Protein AF-A0A9N7NDX8-F1 (afdb_monomer_lite)

Sequence (113 aa):
NWTDSFVQWSPLGTYLATVHRQGAAIWGGATTFNRLMRYAHPQVKLIDFSPGERFLVTYSSHEPSNPRDTHRVMITIFDVRTGKVMRDFKGSADEYSSAVGTGGVSGVSWPVF

Radius of gyration: 15.68 Å; chains: 1; bounding box: 34×32×44 Å

InterPro domains:
  IPR011400 Eukaryotic translation initiation factor 3 subunit B [PTHR14068] (1-113)
  IPR015943 WD40/YVTN repeat-like-containing domain superfamily [G3DSA:2.130.10.10] (4-110)

Foldseek 3Di:
DQAPADWDAALVRQWIWHAHQQGIWIFGDDPPRHTQDTAGDGAWPDWHADNVRQKIKTKHWDDDPDPPAAIKIKIWIAGRRPSDTPDIDIDGPVVVVPPDPDDDDPDDDPDDD

pLDDT: mean 85.39, std 18.02, range [34.88, 98.62]

Secondary structure (DSSP, 8-state):
---SS-EEE-TTSSEEEEEETTEEEEEE-TTT-EEEEEEE-TT--EEEE-TTSSEEEEEEEE--SSTTSPPEEEEEEEETTT--EEEEEEEEHHHHHTTS-SS--S-------

Organism: Striga hermonthica (NCBI:txid68872)

Structure (mmCIF, N/CA/C/O backbone):
data_AF-A0A9N7NDX8-F1
#
_entry.id   AF-A0A9N7NDX8-F1
#
loop_
_atom_site.group_PDB
_atom_site.id
_atom_site.type_symbol
_atom_site.label_atom_id
_atom_site.label_alt_id
_atom_site.label_comp_id
_atom_site.label_asym_id
_atom_site.label_entity_id
_atom_site.label_seq_id
_atom_site.pdbx_PDB_ins_code
_atom_site.Cartn_x
_atom_site.Cartn_y
_atom_site.Cartn_z
_atom_site.occupancy
_atom_site.B_iso_or_equiv
_atom_site.auth_seq_id
_atom_site.auth_comp_id
_atom_site.auth_asym_id
_atom_site.auth_atom_id
_atom_site.pdbx_PDB_model_num
ATOM 1 N N . ASN A 1 1 ? 7.115 -12.597 10.742 1.00 66.25 1 ASN A N 1
ATOM 2 C CA . ASN A 1 1 ? 7.503 -11.180 10.877 1.00 66.25 1 ASN A CA 1
ATOM 3 C C . ASN A 1 1 ? 6.305 -10.295 10.590 1.00 66.25 1 ASN A C 1
ATOM 5 O O . ASN A 1 1 ? 5.446 -10.707 9.819 1.00 66.25 1 ASN A O 1
ATOM 9 N N . TRP A 1 2 ? 6.207 -9.131 11.235 1.00 71.56 2 TRP A N 1
ATOM 10 C CA . TRP A 1 2 ? 5.074 -8.208 11.052 1.00 71.56 2 TRP A CA 1
ATOM 11 C C . TRP A 1 2 ? 5.189 -7.357 9.770 1.00 71.56 2 TRP A C 1
ATOM 13 O O . TRP A 1 2 ? 4.171 -6.925 9.224 1.00 71.56 2 TRP A O 1
ATOM 23 N N . THR A 1 3 ? 6.411 -7.194 9.251 1.00 84.31 3 THR A N 1
ATOM 24 C CA . THR A 1 3 ? 6.761 -6.595 7.951 1.00 84.31 3 THR A CA 1
ATOM 25 C C . THR A 1 3 ? 8.077 -7.207 7.442 1.00 84.31 3 THR A C 1
ATOM 27 O O . THR A 1 3 ? 8.885 -7.652 8.264 1.00 84.31 3 THR A O 1
ATOM 30 N N . ASP A 1 4 ? 8.291 -7.241 6.123 1.00 86.75 4 ASP A N 1
ATOM 31 C CA . ASP A 1 4 ? 9.590 -7.594 5.514 1.00 86.75 4 ASP A CA 1
ATOM 32 C C . ASP A 1 4 ? 10.404 -6.347 5.127 1.00 86.75 4 ASP A C 1
ATOM 34 O O . ASP A 1 4 ? 11.579 -6.461 4.782 1.00 86.75 4 ASP A O 1
ATOM 38 N N . SER A 1 5 ? 9.771 -5.169 5.120 1.00 90.38 5 SER A N 1
ATOM 39 C CA . SER A 1 5 ? 10.369 -3.924 4.640 1.00 90.38 5 SER A CA 1
ATOM 40 C C . SER A 1 5 ? 10.088 -2.777 5.612 1.00 90.38 5 SER A C 1
ATOM 42 O O . SER A 1 5 ? 10.806 -2.633 6.597 1.00 90.38 5 SER A O 1
ATOM 44 N N . PHE A 1 6 ? 9.040 -1.985 5.387 1.00 92.81 6 PHE A N 1
ATOM 45 C CA . PHE A 1 6 ? 8.705 -0.834 6.226 1.00 92.81 6 PHE A CA 1
ATOM 46 C C . PHE A 1 6 ? 7.241 -0.849 6.675 1.00 92.81 6 PHE A C 1
ATOM 48 O O . PHE A 1 6 ? 6.456 -1.740 6.320 1.00 92.81 6 PHE A O 1
ATOM 55 N N . VAL A 1 7 ? 6.900 0.136 7.505 1.00 95.69 7 VAL A N 1
ATOM 56 C CA . VAL A 1 7 ? 5.543 0.423 7.974 1.00 95.69 7 VAL A CA 1
ATOM 57 C C . VAL A 1 7 ? 5.241 1.909 7.779 1.00 95.69 7 VAL A C 1
ATOM 59 O O . VAL A 1 7 ? 6.156 2.725 7.857 1.00 95.69 7 VAL A O 1
ATOM 62 N N . GLN A 1 8 ? 3.982 2.267 7.522 1.00 95.75 8 GLN A N 1
ATOM 63 C CA . GLN A 1 8 ? 3.575 3.659 7.288 1.00 95.75 8 GLN A CA 1
ATOM 64 C C . GLN A 1 8 ? 2.142 3.896 7.766 1.00 95.75 8 GLN A C 1
ATOM 66 O O . GLN A 1 8 ? 1.247 3.104 7.465 1.00 95.75 8 GLN A O 1
ATOM 71 N N . TRP A 1 9 ? 1.920 4.988 8.495 1.00 96.69 9 TRP A N 1
ATOM 72 C CA . TRP A 1 9 ? 0.576 5.445 8.848 1.00 96.69 9 TRP A CA 1
ATOM 73 C C . TRP A 1 9 ? -0.119 6.090 7.651 1.00 96.69 9 TRP A C 1
ATOM 75 O O . TRP A 1 9 ? 0.511 6.782 6.851 1.00 96.69 9 TRP A O 1
ATOM 85 N N . SER A 1 10 ? -1.427 5.892 7.545 1.00 97.50 10 SER A N 1
ATOM 86 C CA . SER A 1 10 ? -2.258 6.671 6.637 1.00 97.50 10 SER A CA 1
ATOM 87 C C . SER A 1 10 ? -2.421 8.121 7.137 1.00 97.50 10 SER A C 1
ATOM 89 O O . SER A 1 10 ? -2.282 8.373 8.336 1.00 97.50 10 SER A O 1
ATOM 91 N N . PRO A 1 11 ? -2.737 9.087 6.251 1.00 97.31 11 PRO A N 1
ATOM 92 C CA . PRO A 1 11 ? -2.769 10.514 6.580 1.00 97.31 11 PRO A CA 1
ATOM 93 C C . PRO A 1 11 ? -3.706 10.908 7.725 1.00 97.31 11 PRO A C 1
ATOM 95 O O . PRO A 1 11 ? -3.429 11.888 8.411 1.00 97.31 11 PRO A O 1
ATOM 98 N N . LEU A 1 12 ? -4.801 10.170 7.945 1.00 96.88 12 LEU A N 1
ATOM 99 C CA . LEU A 1 12 ? -5.746 10.446 9.034 1.00 96.88 12 LEU A CA 1
ATOM 100 C C . LEU A 1 12 ? -5.509 9.546 10.257 1.00 96.88 12 LEU A C 1
ATOM 102 O O . LEU A 1 12 ? -6.267 9.608 11.221 1.00 96.88 12 LEU A O 1
ATOM 106 N N . GLY A 1 13 ? -4.474 8.700 10.228 1.00 95.75 13 GLY A N 1
ATOM 107 C CA . GLY A 1 13 ? -4.145 7.773 11.310 1.00 95.75 13 GLY A CA 1
ATOM 108 C C . GLY A 1 13 ? -5.117 6.599 11.458 1.00 95.75 13 GLY A C 1
ATOM 109 O O . GLY A 1 13 ? -5.030 5.860 12.437 1.00 95.75 13 GLY A O 1
ATOM 110 N N . THR A 1 14 ? -6.038 6.392 10.510 1.00 96.25 14 THR A N 1
ATOM 111 C CA . THR A 1 14 ? -7.026 5.300 10.579 1.00 96.25 14 THR A CA 1
ATOM 112 C C . THR A 1 14 ? -6.393 3.931 10.333 1.00 96.25 14 THR A C 1
ATOM 114 O O . THR A 1 14 ? -6.854 2.919 10.872 1.00 96.25 14 THR A O 1
ATOM 117 N N . TYR A 1 15 ? -5.345 3.889 9.508 1.00 97.19 15 TYR A N 1
ATOM 118 C CA . TYR A 1 15 ? -4.702 2.668 9.050 1.00 97.19 15 TYR A CA 1
ATOM 119 C C . TYR A 1 15 ? -3.190 2.714 9.264 1.00 97.19 15 TYR A C 1
ATOM 121 O O . TYR A 1 15 ? -2.538 3.727 9.024 1.00 97.19 15 TYR A O 1
ATOM 129 N N . LEU A 1 16 ? -2.611 1.571 9.618 1.00 96.81 16 LEU A N 1
ATOM 130 C CA . LEU A 1 16 ? -1.176 1.326 9.483 1.00 96.81 16 LEU A CA 1
ATOM 131 C C . LEU A 1 16 ? -0.969 0.329 8.349 1.00 96.81 16 LEU A C 1
ATOM 133 O O . LEU A 1 16 ? -1.592 -0.732 8.336 1.00 96.81 16 LEU A O 1
ATOM 137 N N . ALA A 1 17 ? -0.085 0.639 7.413 1.00 97.25 17 ALA A N 1
ATOM 138 C CA . ALA A 1 17 ? 0.343 -0.284 6.377 1.00 97.25 17 ALA A CA 1
ATOM 139 C C . ALA A 1 17 ? 1.623 -1.016 6.790 1.00 97.25 17 ALA A C 1
ATOM 141 O O . ALA A 1 17 ? 2.532 -0.415 7.360 1.00 97.25 17 ALA A O 1
ATOM 142 N N . THR A 1 18 ? 1.716 -2.301 6.450 1.00 97.00 18 THR A N 1
ATOM 143 C CA . THR A 1 18 ? 2.958 -3.080 6.497 1.00 97.00 18 THR A CA 1
ATOM 144 C C . THR A 1 18 ? 3.268 -3.659 5.118 1.00 97.00 18 THR A C 1
ATOM 146 O O . THR A 1 18 ? 2.363 -4.123 4.417 1.00 97.00 18 THR A O 1
ATOM 149 N N . VAL A 1 19 ? 4.541 -3.614 4.713 1.00 96.56 19 VAL A N 1
ATOM 150 C CA . VAL A 1 19 ? 4.995 -4.032 3.376 1.00 96.56 19 VAL A CA 1
ATOM 151 C C . VAL A 1 19 ? 5.770 -5.347 3.442 1.00 96.56 19 VAL A C 1
ATOM 153 O O . VAL A 1 19 ? 6.715 -5.519 4.207 1.00 96.56 19 VAL A O 1
ATOM 156 N N . HIS A 1 20 ? 5.362 -6.290 2.603 1.00 95.19 20 HIS A N 1
ATOM 157 C CA . HIS A 1 20 ? 5.863 -7.659 2.533 1.00 95.19 20 HIS A CA 1
ATOM 158 C C . HIS A 1 20 ? 6.320 -7.966 1.116 1.00 95.19 20 HIS A C 1
ATOM 160 O O . HIS A 1 20 ? 5.909 -7.310 0.155 1.00 95.19 20 HIS A O 1
ATOM 166 N N . ARG A 1 21 ? 7.088 -9.043 0.943 1.00 93.50 21 ARG A N 1
ATOM 167 C CA . ARG A 1 21 ? 7.520 -9.472 -0.397 1.00 93.50 21 ARG A CA 1
ATOM 168 C C . ARG A 1 21 ? 6.346 -9.709 -1.361 1.00 93.50 21 ARG A C 1
ATOM 170 O O . ARG A 1 21 ? 6.491 -9.482 -2.560 1.00 93.50 21 ARG A O 1
ATOM 177 N N . GLN A 1 22 ? 5.194 -10.162 -0.855 1.00 95.06 22 GLN A N 1
ATOM 178 C CA . GLN A 1 22 ? 3.991 -10.435 -1.659 1.00 95.06 22 GLN A CA 1
ATOM 179 C C . GLN A 1 22 ? 3.105 -9.195 -1.891 1.00 95.06 22 GLN A C 1
ATOM 181 O O . GLN A 1 22 ? 2.170 -9.266 -2.691 1.00 95.06 22 GLN A O 1
ATOM 186 N N . GLY A 1 23 ? 3.368 -8.088 -1.191 1.00 96.12 23 GLY A N 1
ATOM 187 C CA . GLY A 1 23 ? 2.623 -6.834 -1.297 1.00 96.12 23 GLY A CA 1
ATOM 188 C C . GLY A 1 23 ? 2.360 -6.171 0.042 1.00 96.12 23 GLY A C 1
ATOM 189 O O . GLY A 1 23 ? 3.125 -6.341 0.984 1.00 96.12 23 GLY A O 1
ATOM 190 N N . ALA A 1 24 ? 1.287 -5.395 0.137 1.00 97.25 24 ALA A N 1
ATOM 191 C CA . ALA A 1 24 ? 0.979 -4.620 1.334 1.00 97.25 24 ALA A CA 1
ATOM 192 C C . ALA A 1 24 ? -0.181 -5.235 2.125 1.00 97.25 24 ALA A C 1
ATOM 194 O O . ALA A 1 24 ? -1.060 -5.900 1.575 1.00 97.25 24 ALA A O 1
ATOM 195 N N . ALA A 1 25 ? -0.212 -4.987 3.426 1.00 97.12 25 ALA A N 1
ATOM 196 C CA . ALA A 1 25 ? -1.372 -5.234 4.270 1.00 97.12 25 ALA A CA 1
ATOM 197 C C . ALA A 1 25 ? -1.678 -3.980 5.080 1.00 97.12 25 ALA A C 1
ATOM 199 O O . ALA A 1 25 ? -0.755 -3.284 5.494 1.00 97.12 25 ALA A O 1
ATOM 200 N N . ILE A 1 26 ? -2.958 -3.709 5.324 1.00 97.31 26 ILE A N 1
ATOM 201 C CA . ILE A 1 26 ? -3.371 -2.632 6.228 1.00 97.31 26 ILE A CA 1
ATOM 202 C C . ILE A 1 26 ? -4.023 -3.193 7.478 1.00 97.31 26 ILE A C 1
ATOM 204 O O . ILE A 1 26 ? -4.712 -4.219 7.451 1.00 97.31 26 ILE A O 1
ATOM 208 N N . TRP A 1 27 ? -3.800 -2.476 8.563 1.00 96.62 27 TRP A N 1
ATOM 209 C CA . TRP A 1 27 ? -4.229 -2.789 9.911 1.00 96.62 27 TRP A CA 1
ATOM 210 C C . TRP A 1 27 ? -4.997 -1.592 10.454 1.00 96.62 27 TRP A C 1
ATOM 212 O O . TRP A 1 27 ? -4.695 -0.454 10.093 1.00 96.62 27 TRP A O 1
ATOM 222 N N . GLY A 1 28 ? -6.000 -1.841 11.286 1.00 95.62 28 GLY A N 1
ATOM 223 C CA . GLY A 1 28 ? -6.805 -0.779 11.874 1.00 95.62 28 GLY A CA 1
ATOM 224 C C . GLY A 1 28 ? -7.849 -1.305 12.849 1.00 95.62 28 GLY A C 1
ATOM 225 O O . GLY A 1 28 ? -7.975 -2.509 13.081 1.00 95.62 28 GLY A O 1
ATOM 226 N N . GLY A 1 29 ? -8.616 -0.381 13.418 1.00 91.50 29 GLY A N 1
ATOM 227 C CA . GLY A 1 29 ? -9.605 -0.660 14.457 1.00 91.50 29 GLY A CA 1
ATOM 228 C C . GLY A 1 29 ? -9.162 -0.132 15.819 1.00 91.50 29 GLY A C 1
ATOM 229 O O . GLY A 1 29 ? -8.003 -0.260 16.198 1.00 91.50 29 GLY A O 1
ATOM 230 N N . ALA A 1 30 ? -10.110 0.455 16.552 1.00 86.31 30 ALA A N 1
ATOM 231 C CA . ALA A 1 30 ? -9.837 1.307 17.711 1.00 86.31 30 ALA A CA 1
ATOM 232 C C . ALA A 1 30 ? -9.122 0.612 18.883 1.00 86.31 30 ALA A C 1
ATOM 234 O O . ALA A 1 30 ? -8.398 1.266 19.622 1.00 86.31 30 ALA A O 1
ATOM 235 N N . THR A 1 31 ? -9.337 -0.692 19.075 1.00 85.88 31 THR A N 1
ATOM 236 C CA . THR A 1 31 ? -8.863 -1.408 20.275 1.00 85.88 31 THR A CA 1
ATOM 237 C C . THR A 1 31 ? -7.982 -2.613 19.975 1.00 85.88 31 THR A C 1
ATOM 239 O O . THR A 1 31 ? -7.113 -2.948 20.770 1.00 85.88 31 THR A O 1
ATOM 242 N N . THR A 1 32 ? -8.200 -3.281 18.843 1.00 86.25 32 THR A N 1
ATOM 243 C CA . THR A 1 32 ? -7.545 -4.559 18.509 1.00 86.25 32 THR A CA 1
ATOM 244 C C . THR A 1 32 ? -6.550 -4.448 17.367 1.00 86.25 32 THR A C 1
ATOM 246 O O . THR A 1 32 ? -5.707 -5.326 17.216 1.00 86.25 32 THR A O 1
ATOM 249 N N . PHE A 1 33 ? -6.639 -3.376 16.576 1.00 87.44 33 PHE A N 1
ATOM 250 C CA . PHE A 1 33 ? -5.737 -3.094 15.466 1.00 87.44 33 PHE A CA 1
ATOM 251 C C . PHE A 1 33 ? -5.495 -4.304 14.539 1.00 87.44 33 PHE A C 1
ATOM 253 O O . PHE A 1 33 ? -4.369 -4.680 14.207 1.00 87.44 33 PHE A O 1
ATOM 260 N N . ASN A 1 34 ? -6.592 -4.952 14.144 1.00 93.75 34 ASN A N 1
ATOM 261 C CA . ASN A 1 34 ? -6.580 -6.172 13.347 1.00 93.75 34 ASN A CA 1
ATOM 262 C C . ASN A 1 34 ? -6.179 -5.902 11.894 1.00 93.75 34 ASN A C 1
ATOM 264 O O . ASN A 1 34 ? -6.360 -4.805 11.363 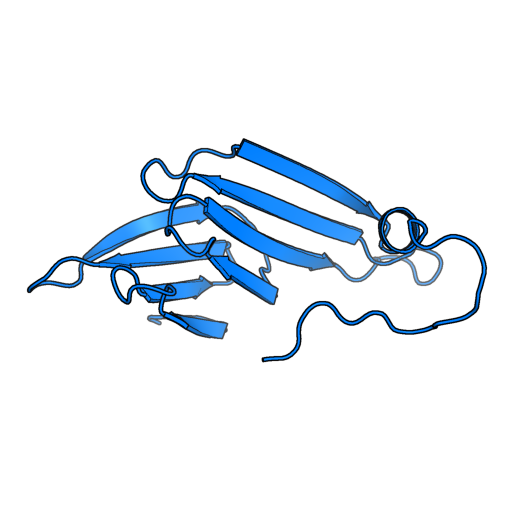1.00 93.75 34 ASN A O 1
ATOM 268 N N . ARG A 1 35 ? -5.700 -6.945 11.207 1.00 94.75 35 ARG A N 1
ATOM 269 C CA . ARG A 1 35 ? -5.473 -6.889 9.759 1.00 94.75 35 ARG A CA 1
ATOM 270 C C . ARG A 1 35 ? -6.811 -6.755 9.040 1.00 94.75 35 ARG A C 1
ATOM 272 O O . ARG A 1 35 ? -7.632 -7.667 9.110 1.00 94.75 35 ARG A O 1
ATOM 279 N N . LEU A 1 36 ? -6.987 -5.658 8.315 1.00 95.81 36 LEU A N 1
ATOM 280 C CA . LEU A 1 36 ? -8.216 -5.361 7.587 1.00 95.81 36 LEU A CA 1
ATOM 281 C C . LEU A 1 36 ? -8.142 -5.868 6.150 1.00 95.81 36 LEU A C 1
ATOM 283 O O . LEU A 1 36 ? -9.036 -6.584 5.717 1.00 95.81 36 LEU A O 1
ATOM 287 N N . MET A 1 37 ? -7.066 -5.539 5.427 1.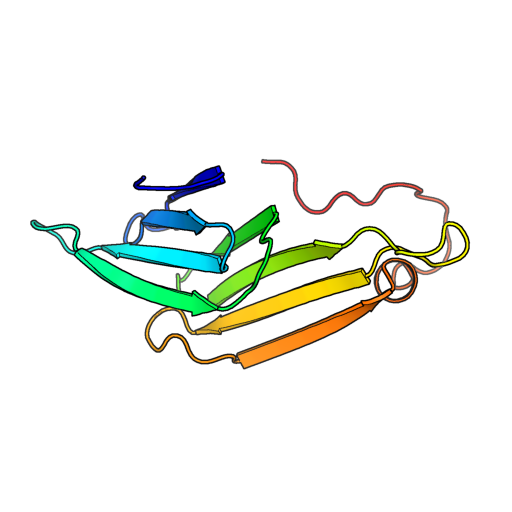00 96.75 37 MET A N 1
ATOM 288 C CA . MET A 1 37 ? -6.958 -5.837 3.995 1.00 96.75 37 MET A CA 1
ATOM 289 C C . MET A 1 37 ? -5.549 -6.247 3.578 1.00 96.75 37 MET A C 1
ATOM 291 O O . MET A 1 37 ? -4.565 -5.948 4.260 1.00 96.75 37 MET A O 1
ATOM 295 N N . ARG A 1 38 ? -5.461 -6.942 2.440 1.00 96.88 38 ARG A N 1
ATOM 296 C CA . ARG A 1 38 ? -4.208 -7.317 1.775 1.00 96.88 38 ARG A CA 1
ATOM 297 C C . ARG A 1 38 ? -4.269 -6.906 0.309 1.00 96.88 38 ARG A C 1
ATOM 299 O O . ARG A 1 38 ? -5.266 -7.155 -0.357 1.00 96.88 38 ARG A O 1
ATOM 306 N N . TYR A 1 39 ? -3.174 -6.350 -0.183 1.00 97.69 39 TYR A N 1
ATOM 307 C CA . TYR A 1 39 ? -3.017 -5.874 -1.549 1.00 97.69 39 TYR A CA 1
ATOM 308 C C . TYR A 1 39 ? -1.910 -6.677 -2.212 1.00 97.69 39 TYR A C 1
ATOM 310 O O . TYR A 1 39 ? -0.739 -6.563 -1.845 1.00 97.69 39 TYR A O 1
ATOM 318 N N . ALA A 1 40 ? -2.292 -7.532 -3.158 1.00 97.00 40 ALA A N 1
ATOM 319 C CA . ALA A 1 40 ? -1.351 -8.365 -3.889 1.00 97.00 40 ALA A CA 1
ATOM 320 C C . ALA A 1 40 ? -0.613 -7.515 -4.930 1.00 97.00 40 ALA A C 1
ATOM 322 O O . ALA A 1 40 ? -1.158 -7.186 -5.980 1.00 97.00 40 ALA A O 1
ATOM 323 N N . HIS A 1 41 ? 0.630 -7.167 -4.619 1.00 96.06 41 HIS A N 1
ATOM 324 C CA . HIS A 1 41 ? 1.555 -6.503 -5.528 1.00 96.06 41 HIS A CA 1
ATOM 325 C C . HIS A 1 41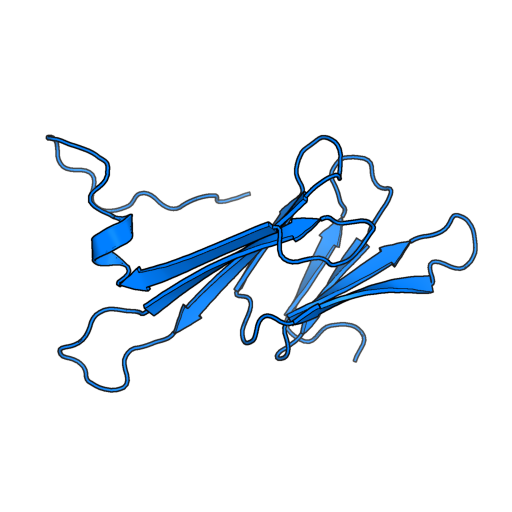 ? 2.967 -6.938 -5.122 1.00 96.06 41 HIS A C 1
ATOM 327 O O . HIS A 1 41 ? 3.471 -6.494 -4.098 1.00 96.06 41 HIS A O 1
ATOM 333 N N . PRO A 1 42 ? 3.605 -7.865 -5.847 1.00 95.06 42 PRO A N 1
ATOM 334 C CA . PRO A 1 42 ? 4.925 -8.349 -5.467 1.00 95.06 42 PRO A CA 1
ATOM 335 C C . PRO A 1 42 ? 5.974 -7.234 -5.447 1.00 95.06 42 PRO A C 1
ATOM 337 O O . PRO A 1 42 ? 5.946 -6.340 -6.286 1.00 95.06 42 PRO A O 1
ATOM 340 N N . GLN A 1 43 ? 6.932 -7.338 -4.523 1.00 92.94 43 GLN A N 1
ATOM 341 C CA . GLN A 1 43 ? 8.131 -6.489 -4.480 1.00 92.94 43 GLN A CA 1
ATOM 342 C C . GLN A 1 43 ? 7.833 -4.979 -4.431 1.00 92.94 43 GLN A C 1
ATOM 344 O O . GLN A 1 43 ? 8.536 -4.172 -5.041 1.00 92.94 43 GLN A O 1
ATOM 349 N N . VAL A 1 44 ? 6.794 -4.598 -3.683 1.00 94.94 44 VAL A N 1
ATOM 350 C CA . VAL A 1 44 ? 6.473 -3.193 -3.410 1.00 94.94 44 VAL A CA 1
ATOM 351 C C . VAL A 1 44 ? 7.670 -2.501 -2.769 1.00 94.94 44 VAL A C 1
ATOM 353 O O . VAL A 1 44 ? 8.205 -2.960 -1.761 1.00 94.94 44 VAL A O 1
ATOM 356 N N . LYS A 1 45 ? 8.066 -1.382 -3.369 1.00 93.25 45 LYS A N 1
ATOM 357 C CA . LYS A 1 45 ? 9.135 -0.504 -2.888 1.00 93.25 45 LYS A CA 1
ATOM 358 C C . LYS A 1 45 ? 8.580 0.744 -2.216 1.00 93.25 45 LYS A C 1
ATOM 360 O O . LYS A 1 45 ? 9.194 1.235 -1.280 1.00 93.25 45 LYS A O 1
ATOM 365 N N . LEU A 1 46 ? 7.435 1.241 -2.685 1.00 94.38 46 LEU A N 1
ATOM 366 C CA . LEU A 1 46 ? 6.785 2.440 -2.158 1.00 94.38 46 LEU A CA 1
ATOM 367 C C . LEU A 1 46 ? 5.274 2.237 -2.092 1.00 94.38 46 LEU A C 1
ATOM 369 O O . LEU A 1 46 ? 4.690 1.537 -2.925 1.00 94.38 46 LEU A O 1
ATOM 373 N N . ILE A 1 47 ? 4.648 2.890 -1.121 1.00 96.94 47 ILE A N 1
ATOM 374 C CA . ILE A 1 47 ? 3.198 3.011 -1.020 1.00 96.94 47 ILE A CA 1
ATOM 375 C C . ILE A 1 47 ? 2.831 4.463 -0.744 1.00 96.94 47 ILE A C 1
ATOM 377 O O . ILE A 1 47 ? 3.635 5.208 -0.190 1.00 96.94 47 ILE A O 1
ATOM 381 N N . ASP A 1 48 ? 1.610 4.840 -1.099 1.00 97.56 48 ASP A N 1
ATOM 382 C CA . ASP A 1 48 ? 1.052 6.126 -0.703 1.00 97.56 48 ASP A CA 1
ATOM 383 C C . ASP A 1 48 ? -0.464 6.036 -0.528 1.00 97.56 48 ASP A C 1
ATOM 385 O O . ASP A 1 48 ? -1.157 5.334 -1.268 1.00 97.56 48 ASP A O 1
ATOM 389 N N . PHE A 1 49 ? -0.986 6.747 0.461 1.00 98.31 49 PHE A N 1
ATOM 390 C CA . PHE A 1 49 ? -2.416 6.832 0.716 1.00 98.31 49 PHE A CA 1
ATOM 391 C C . PHE A 1 49 ? -2.939 8.163 0.193 1.00 98.31 49 PHE A C 1
ATOM 393 O O . PHE A 1 49 ? -2.402 9.222 0.501 1.00 98.31 49 PHE A O 1
ATOM 400 N N . SER A 1 50 ? -4.075 8.136 -0.505 1.00 97.94 50 SER A N 1
ATOM 401 C CA . SER A 1 50 ? -4.789 9.380 -0.804 1.00 97.94 50 SER A CA 1
ATOM 402 C C . SER A 1 50 ? -5.133 10.125 0.503 1.00 97.94 50 SER A C 1
ATOM 404 O O . SER A 1 50 ? -5.481 9.446 1.473 1.00 97.94 50 SER A O 1
ATOM 406 N N . PRO A 1 51 ? -5.171 11.472 0.535 1.00 97.00 51 PRO A N 1
ATOM 407 C CA . PRO A 1 51 ? -5.447 12.243 1.756 1.00 97.00 51 PRO A CA 1
ATOM 408 C C . PRO A 1 51 ? -6.744 11.864 2.491 1.00 97.00 51 PRO A C 1
ATOM 410 O O . PRO A 1 51 ? -6.803 11.918 3.712 1.00 97.00 51 PRO A O 1
ATOM 413 N N . GLY A 1 52 ? -7.779 11.446 1.752 1.00 97.19 52 GLY A N 1
ATOM 414 C CA . GLY A 1 52 ? -9.049 10.962 2.312 1.00 97.19 52 GLY A CA 1
ATOM 415 C C . GLY A 1 52 ? -9.110 9.451 2.563 1.00 97.19 52 GLY A C 1
ATOM 416 O O . GLY A 1 52 ? -10.205 8.913 2.694 1.00 97.19 52 GLY A O 1
ATOM 417 N N . GLU A 1 53 ? -7.969 8.754 2.525 1.00 97.62 53 GLU A N 1
ATOM 418 C CA . GLU A 1 53 ? -7.817 7.304 2.754 1.00 97.62 53 GLU A CA 1
ATOM 419 C C . GLU A 1 53 ? -8.721 6.415 1.886 1.00 97.62 53 GLU A C 1
ATOM 421 O O . GLU A 1 53 ? -9.049 5.284 2.241 1.00 97.62 53 GLU A O 1
ATOM 426 N N . ARG A 1 54 ? -9.136 6.920 0.721 1.00 98.00 54 ARG A N 1
ATOM 427 C CA . ARG A 1 54 ? -9.973 6.176 -0.222 1.00 98.00 54 ARG A CA 1
ATOM 428 C C . ARG A 1 54 ? -9.151 5.228 -1.085 1.00 98.00 54 ARG A C 1
ATOM 430 O O . ARG A 1 54 ? -9.616 4.136 -1.404 1.00 98.00 54 ARG A O 1
ATOM 437 N N . PHE A 1 55 ? -7.945 5.647 -1.456 1.00 98.50 55 PHE A N 1
ATOM 438 C CA . PHE A 1 55 ? -7.067 4.899 -2.341 1.00 98.50 55 PHE A CA 1
ATOM 439 C C . PHE A 1 55 ? -5.706 4.632 -1.708 1.00 98.50 55 PHE A C 1
ATOM 441 O O . PHE A 1 55 ? -5.162 5.488 -1.010 1.00 98.50 55 PHE A O 1
ATOM 448 N N . LEU A 1 56 ? -5.174 3.445 -1.991 1.00 98.44 56 LEU A N 1
ATOM 449 C CA . LEU A 1 56 ? -3.794 3.064 -1.730 1.00 98.44 56 LEU A CA 1
ATOM 450 C C . LEU A 1 56 ? -3.101 2.881 -3.075 1.00 98.44 56 LEU A C 1
ATOM 452 O O . LEU A 1 56 ? -3.523 2.067 -3.898 1.00 98.44 56 LEU A O 1
ATOM 456 N N . VAL A 1 57 ? -2.029 3.627 -3.281 1.00 98.12 57 VAL A N 1
ATOM 457 C CA . VAL A 1 57 ? -1.100 3.445 -4.387 1.00 98.12 57 VAL A CA 1
ATOM 458 C C . VAL A 1 57 ? 0.040 2.564 -3.909 1.00 98.12 57 VAL A C 1
ATOM 460 O O . VAL A 1 57 ? 0.520 2.682 -2.785 1.00 98.12 57 VAL A O 1
ATOM 463 N N . THR A 1 58 ? 0.477 1.665 -4.776 1.00 97.19 58 THR A N 1
ATOM 464 C CA . THR A 1 58 ? 1.645 0.818 -4.551 1.00 97.19 58 THR A CA 1
ATOM 465 C C . THR A 1 58 ? 2.527 0.862 -5.787 1.00 97.19 58 THR A C 1
ATOM 467 O O . THR A 1 58 ? 2.018 0.819 -6.909 1.00 97.19 58 THR A O 1
ATOM 470 N N . TYR A 1 59 ? 3.836 0.920 -5.586 1.00 95.50 59 TYR A N 1
ATOM 471 C CA . TYR A 1 59 ? 4.831 0.990 -6.648 1.00 95.50 59 TYR A CA 1
ATOM 472 C C . TYR A 1 59 ? 5.876 -0.106 -6.467 1.00 95.50 59 TYR A C 1
ATOM 474 O O . TYR A 1 59 ? 6.389 -0.320 -5.364 1.00 95.50 59 TYR A O 1
ATOM 482 N N . SER A 1 60 ? 6.226 -0.762 -7.567 1.00 93.88 60 SER A N 1
ATOM 483 C CA . SER A 1 60 ? 7.387 -1.638 -7.669 1.00 93.88 60 SER A CA 1
ATOM 484 C C . SER A 1 60 ? 8.190 -1.298 -8.923 1.00 93.88 60 SER A C 1
ATOM 486 O O . SER A 1 60 ? 7.663 -0.808 -9.927 1.00 93.88 60 SER A O 1
ATOM 488 N N . SER A 1 61 ? 9.491 -1.566 -8.853 1.00 91.25 61 SER A N 1
ATOM 489 C CA . SER A 1 61 ? 10.355 -1.580 -10.026 1.00 91.25 61 SER A CA 1
ATOM 490 C C . SER A 1 61 ? 11.205 -2.836 -10.027 1.00 91.25 61 SER A C 1
ATOM 492 O O . SER A 1 61 ? 11.785 -3.206 -9.002 1.00 91.25 61 SER A O 1
ATOM 494 N N . HIS A 1 62 ? 11.274 -3.485 -11.179 1.00 87.19 62 HIS A N 1
ATOM 495 C CA . HIS A 1 62 ? 12.015 -4.720 -11.374 1.00 87.19 62 HIS A CA 1
ATOM 496 C C . HIS A 1 62 ? 13.216 -4.452 -12.266 1.00 87.19 62 HIS A C 1
ATOM 498 O O . HIS A 1 62 ? 13.082 -3.841 -13.332 1.00 87.19 62 HIS A O 1
ATOM 504 N N . GLU A 1 63 ? 14.377 -4.913 -11.811 1.00 84.81 63 GLU A N 1
ATOM 505 C CA . GLU A 1 63 ? 15.585 -4.912 -12.623 1.00 84.81 63 GLU A CA 1
ATOM 506 C C . GLU A 1 63 ? 15.373 -5.774 -13.873 1.00 84.81 63 GLU A C 1
ATOM 508 O O . GLU A 1 63 ? 14.739 -6.837 -13.804 1.00 84.81 63 GLU A O 1
ATOM 513 N N . PRO A 1 64 ? 15.862 -5.309 -15.027 1.00 82.81 64 PRO A N 1
ATOM 514 C CA . PRO A 1 64 ? 15.773 -6.068 -16.256 1.00 82.81 64 PRO A CA 1
ATOM 515 C C . PRO A 1 64 ? 16.645 -7.326 -16.159 1.00 82.81 64 PRO A C 1
ATOM 517 O O . PRO A 1 64 ? 17.753 -7.300 -15.628 1.00 82.81 64 PRO A O 1
ATOM 520 N N . SER A 1 65 ? 16.174 -8.443 -16.715 1.00 82.00 65 SER A N 1
ATOM 521 C CA . SER A 1 65 ? 16.985 -9.669 -16.797 1.00 82.00 65 SER A CA 1
ATOM 522 C C . SER A 1 65 ? 18.120 -9.555 -17.822 1.00 82.00 65 SER A C 1
ATOM 524 O O . SER A 1 65 ? 19.082 -10.317 -17.768 1.00 82.00 65 SER A O 1
ATOM 526 N N . ASN A 1 66 ? 18.007 -8.611 -18.758 1.00 84.69 66 ASN A N 1
ATOM 527 C CA . ASN A 1 66 ? 18.999 -8.302 -19.777 1.00 84.69 66 ASN A CA 1
ATOM 528 C C . ASN A 1 66 ? 19.495 -6.860 -19.575 1.00 84.69 66 ASN A C 1
ATOM 530 O O . ASN A 1 66 ? 18.668 -5.953 -19.556 1.00 84.69 66 ASN A O 1
ATOM 534 N N . PRO A 1 67 ? 20.813 -6.604 -19.507 1.00 79.44 67 PRO A N 1
ATOM 535 C CA . PRO A 1 67 ? 21.360 -5.252 -19.349 1.00 79.44 67 PRO A CA 1
ATOM 536 C C . PRO A 1 67 ? 20.955 -4.244 -20.436 1.00 79.44 67 PRO A C 1
ATOM 538 O O . PRO A 1 67 ? 21.167 -3.048 -20.262 1.00 79.44 67 PRO A O 1
ATOM 541 N N . ARG A 1 68 ? 20.428 -4.713 -21.574 1.00 81.19 68 ARG A N 1
ATOM 542 C CA . ARG A 1 68 ? 19.927 -3.858 -22.663 1.00 81.19 68 ARG A CA 1
ATOM 543 C C . ARG A 1 68 ? 18.488 -3.383 -22.466 1.00 81.19 68 ARG A C 1
ATOM 545 O O . ARG A 1 68 ? 18.082 -2.455 -23.158 1.00 81.19 68 ARG A O 1
ATOM 552 N N . ASP A 1 69 ? 17.737 -4.011 -21.567 1.00 80.56 69 ASP A N 1
ATOM 553 C CA . ASP A 1 69 ? 16.350 -3.644 -21.307 1.00 80.56 69 ASP A CA 1
ATOM 554 C C . ASP A 1 69 ? 16.281 -2.601 -20.188 1.00 80.56 69 ASP A C 1
ATOM 556 O O . ASP A 1 69 ? 17.140 -2.517 -19.313 1.00 80.56 69 ASP A O 1
ATOM 560 N N . THR A 1 70 ? 15.226 -1.801 -20.194 1.00 82.75 70 THR A N 1
ATOM 561 C CA . THR A 1 70 ? 14.943 -0.819 -19.143 1.00 82.75 70 THR A CA 1
ATOM 562 C C . THR A 1 70 ? 14.241 -1.476 -17.958 1.00 82.75 70 THR A C 1
ATOM 564 O O . THR A 1 70 ? 13.530 -2.471 -18.121 1.00 82.75 70 THR A O 1
ATOM 567 N N . HIS A 1 71 ? 14.340 -0.870 -16.774 1.00 84.56 71 HIS A N 1
ATOM 568 C CA . HIS A 1 71 ? 13.567 -1.300 -15.608 1.00 84.56 71 HIS A CA 1
ATOM 569 C C . HIS A 1 71 ? 12.069 -1.340 -15.918 1.00 84.56 71 HIS A C 1
ATOM 571 O O . HIS A 1 71 ? 11.525 -0.419 -16.531 1.00 84.56 71 HIS A O 1
ATOM 577 N N . ARG A 1 72 ? 11.389 -2.388 -15.448 1.00 88.38 72 ARG A N 1
ATOM 578 C CA . ARG A 1 72 ? 9.928 -2.466 -15.530 1.00 88.38 72 ARG A CA 1
ATOM 579 C C . ARG A 1 72 ? 9.324 -1.837 -14.294 1.00 88.38 72 ARG A C 1
ATOM 581 O O . ARG A 1 72 ? 9.683 -2.210 -13.179 1.00 88.38 72 ARG A O 1
ATOM 588 N N . VAL A 1 73 ? 8.393 -0.923 -14.502 1.00 91.38 73 VAL A N 1
ATOM 589 C CA . VAL A 1 73 ? 7.655 -0.250 -13.438 1.00 91.38 73 VAL A CA 1
ATOM 590 C C . VAL A 1 73 ? 6.234 -0.790 -13.395 1.00 91.38 73 VAL A C 1
ATOM 592 O O . VAL A 1 73 ? 5.607 -1.018 -14.434 1.00 91.38 73 VAL A O 1
ATOM 595 N N . MET A 1 74 ? 5.728 -0.992 -12.180 1.00 93.44 74 MET A N 1
ATOM 596 C CA . MET A 1 74 ? 4.323 -1.279 -11.935 1.00 93.44 74 MET A CA 1
ATOM 597 C C . MET A 1 74 ? 3.785 -0.359 -10.844 1.00 93.44 74 MET A C 1
ATOM 599 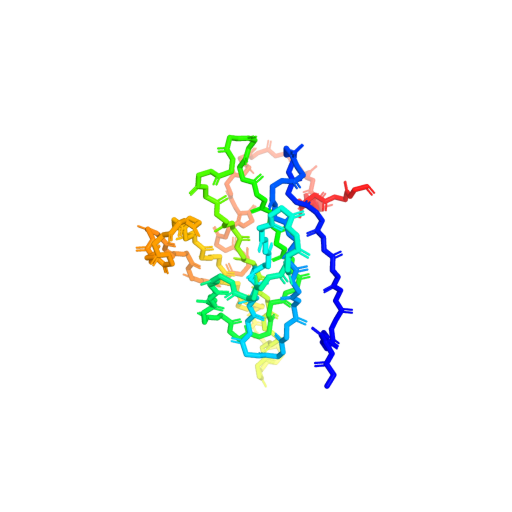O O . MET A 1 74 ? 4.322 -0.303 -9.739 1.00 93.44 74 MET A O 1
ATOM 603 N N . ILE A 1 75 ? 2.690 0.334 -11.150 1.00 95.12 75 ILE A N 1
ATOM 604 C CA . ILE A 1 75 ? 1.912 1.117 -10.191 1.00 95.12 75 ILE A CA 1
ATOM 605 C C . ILE A 1 75 ? 0.516 0.517 -10.140 1.00 95.12 75 ILE A C 1
ATOM 607 O O . ILE A 1 75 ? -0.136 0.387 -11.172 1.00 95.12 75 ILE A O 1
ATOM 611 N N . THR A 1 76 ? 0.039 0.168 -8.949 1.00 97.50 76 THR A N 1
ATOM 612 C CA . THR A 1 76 ? -1.332 -0.324 -8.767 1.00 97.50 76 THR A CA 1
ATOM 613 C C . THR A 1 76 ? -2.067 0.546 -7.763 1.00 97.50 76 THR A C 1
ATOM 615 O O . THR A 1 76 ? -1.568 0.786 -6.661 1.00 97.50 76 THR A O 1
ATOM 618 N N . ILE A 1 77 ? -3.254 1.006 -8.158 1.00 98.12 77 ILE A N 1
ATOM 619 C CA . ILE A 1 77 ? -4.174 1.788 -7.335 1.00 98.12 77 ILE A CA 1
ATOM 620 C C . ILE A 1 77 ? -5.279 0.861 -6.846 1.00 98.12 77 ILE A C 1
ATOM 622 O O . ILE A 1 77 ? -6.001 0.262 -7.648 1.00 98.12 77 ILE A O 1
ATOM 626 N N . PHE A 1 78 ? -5.445 0.794 -5.534 1.00 98.62 78 PHE A N 1
ATOM 627 C CA . PHE A 1 78 ? -6.478 0.017 -4.870 1.00 98.62 78 PHE A CA 1
ATOM 628 C C . PHE A 1 78 ? -7.469 0.928 -4.158 1.00 98.62 78 PHE A C 1
ATOM 630 O O . PHE A 1 78 ? -7.089 1.967 -3.625 1.00 98.62 78 PHE A O 1
ATOM 637 N N . ASP A 1 79 ? -8.729 0.515 -4.099 1.00 98.38 79 ASP A N 1
ATOM 638 C CA . ASP A 1 79 ? -9.670 1.037 -3.114 1.00 98.38 79 ASP A CA 1
ATOM 639 C C . ASP A 1 79 ? -9.324 0.452 -1.735 1.00 98.38 79 ASP A C 1
ATOM 641 O O . ASP A 1 79 ? -9.217 -0.767 -1.576 1.00 98.38 79 ASP A O 1
ATOM 645 N N . VAL A 1 80 ? -9.126 1.321 -0.741 1.00 97.88 80 VAL A N 1
ATOM 646 C CA . VAL A 1 80 ? -8.579 0.944 0.576 1.00 97.88 80 VAL A CA 1
ATOM 647 C C . VAL A 1 80 ? -9.526 0.039 1.361 1.00 97.88 80 VAL A C 1
ATOM 649 O O . VAL A 1 80 ? -9.106 -0.859 2.088 1.00 97.88 80 VAL A O 1
ATOM 652 N N . ARG A 1 81 ? -10.833 0.274 1.240 1.00 94.75 81 ARG A N 1
ATOM 653 C CA . ARG A 1 81 ? -11.833 -0.434 2.047 1.00 94.75 81 ARG A CA 1
ATOM 654 C C . ARG A 1 81 ? -12.139 -1.808 1.479 1.00 94.75 81 ARG A C 1
ATOM 656 O O . ARG A 1 81 ? -12.334 -2.755 2.233 1.00 94.75 81 ARG A O 1
ATOM 663 N N . THR A 1 82 ? -12.203 -1.904 0.156 1.00 96.56 82 THR A N 1
ATOM 664 C CA . THR A 1 82 ? -12.607 -3.130 -0.541 1.00 96.56 82 THR A CA 1
ATOM 665 C C . THR A 1 82 ? -11.427 -3.984 -0.994 1.00 96.56 82 THR A C 1
ATOM 667 O O . THR A 1 82 ? -11.620 -5.151 -1.322 1.00 96.56 82 THR A O 1
ATOM 670 N N . GLY A 1 83 ? -10.216 -3.421 -1.063 1.00 96.62 83 GLY A N 1
ATOM 671 C CA . GLY A 1 83 ? -9.050 -4.090 -1.645 1.00 96.62 83 GLY A CA 1
ATOM 672 C C . GLY A 1 83 ? -9.101 -4.205 -3.172 1.00 96.62 83 GLY A C 1
ATOM 673 O O . GLY A 1 83 ? -8.208 -4.802 -3.776 1.00 96.62 83 GLY A O 1
ATOM 674 N N . LYS A 1 84 ? -10.136 -3.657 -3.822 1.00 97.81 84 LYS A N 1
ATOM 675 C CA . LYS A 1 84 ? -10.337 -3.780 -5.266 1.00 97.81 84 LYS A CA 1
ATOM 676 C C . LYS A 1 84 ? -9.271 -2.996 -6.026 1.00 97.81 84 LYS A C 1
ATOM 678 O O . LYS A 1 84 ? -9.040 -1.823 -5.744 1.00 97.81 84 LYS A O 1
ATOM 683 N N . VAL A 1 85 ? -8.689 -3.617 -7.051 1.00 98.06 85 VAL A N 1
ATOM 684 C CA . VAL A 1 85 ? -7.850 -2.919 -8.033 1.00 98.06 85 VAL A CA 1
ATOM 685 C C . VAL A 1 85 ? -8.720 -1.952 -8.835 1.00 98.06 85 VAL A C 1
ATOM 687 O O . VAL A 1 85 ? -9.675 -2.355 -9.501 1.00 98.06 85 VAL A O 1
ATOM 690 N N . MET A 1 86 ? -8.382 -0.670 -8.772 1.00 98.00 86 MET A N 1
ATOM 691 C CA . MET A 1 86 ? -9.062 0.399 -9.503 1.00 98.00 86 MET A CA 1
ATOM 692 C C . MET A 1 86 ? -8.379 0.662 -10.845 1.00 98.00 86 MET A C 1
ATOM 694 O O . MET A 1 86 ? -9.047 0.828 -11.872 1.00 98.00 86 MET A O 1
ATOM 698 N N . ARG A 1 87 ? -7.043 0.691 -10.827 1.00 96.69 87 ARG A N 1
ATOM 699 C CA . ARG A 1 87 ? -6.176 0.913 -11.987 1.00 96.69 87 ARG A CA 1
ATOM 700 C C . ARG A 1 87 ? -4.821 0.251 -11.781 1.00 96.69 87 ARG A C 1
ATOM 702 O O . ARG A 1 87 ? -4.325 0.207 -10.657 1.00 96.69 87 ARG A O 1
ATOM 709 N N . ASP A 1 88 ? -4.217 -0.184 -12.876 1.00 94.88 88 ASP A N 1
ATOM 710 C CA . ASP A 1 88 ? -2.826 -0.600 -12.949 1.00 94.88 88 ASP A CA 1
ATOM 711 C C . ASP A 1 88 ? -2.115 0.085 -14.122 1.00 94.88 88 ASP A C 1
ATOM 713 O O . ASP A 1 88 ? -2.678 0.283 -15.196 1.00 94.88 88 ASP A O 1
ATOM 717 N N . PHE A 1 89 ? -0.861 0.453 -13.893 1.00 92.88 89 PHE A N 1
ATOM 718 C CA . PHE A 1 89 ? 0.058 0.972 -14.897 1.00 92.88 89 PHE A CA 1
ATOM 719 C C . PHE A 1 89 ? 1.270 0.054 -14.911 1.00 92.88 89 PHE A C 1
ATOM 721 O O . PHE A 1 89 ? 1.851 -0.230 -13.861 1.00 92.88 89 PHE A O 1
ATOM 728 N N . LYS A 1 90 ? 1.612 -0.462 -16.088 1.00 92.19 90 LYS A N 1
ATOM 729 C CA . LYS A 1 90 ? 2.698 -1.422 -16.299 1.00 92.19 90 LYS A CA 1
ATOM 730 C C . LYS A 1 90 ? 3.438 -1.030 -17.561 1.00 92.19 90 LYS A C 1
ATOM 732 O O . LYS A 1 90 ? 2.798 -0.798 -18.580 1.00 92.19 90 LYS A O 1
ATOM 737 N N . GLY A 1 91 ? 4.758 -0.962 -17.505 1.00 88.12 91 GLY A N 1
ATOM 738 C CA . GLY A 1 91 ? 5.554 -0.562 -18.666 1.00 88.12 91 GLY A CA 1
ATOM 739 C C . GLY A 1 91 ? 7.018 -0.356 -18.321 1.00 88.12 91 GLY A C 1
ATOM 740 O O . GLY A 1 91 ? 7.459 -0.705 -17.217 1.00 88.12 91 GLY A O 1
ATOM 741 N N . SER A 1 92 ? 7.773 0.169 -19.277 1.00 85.56 92 SER A N 1
ATOM 742 C CA . SER A 1 92 ? 9.167 0.546 -19.045 1.00 85.56 92 SER A CA 1
ATOM 743 C C . SER A 1 92 ? 9.247 1.829 -18.221 1.00 85.56 92 SER A C 1
ATOM 745 O O . SER A 1 92 ? 8.367 2.682 -18.289 1.00 85.56 92 SER A O 1
ATOM 747 N N . ALA A 1 93 ? 10.310 1.991 -17.435 1.00 77.56 93 ALA A N 1
ATOM 748 C CA . ALA A 1 93 ? 10.562 3.253 -16.746 1.00 77.56 93 ALA A CA 1
ATOM 749 C C . ALA A 1 93 ? 10.583 4.436 -17.736 1.00 77.56 93 ALA A C 1
ATOM 751 O O . ALA A 1 93 ? 10.023 5.488 -17.439 1.00 77.56 93 ALA A O 1
ATOM 752 N N . ASP A 1 94 ? 11.140 4.243 -18.933 1.00 78.81 94 ASP A N 1
ATOM 753 C CA . ASP A 1 94 ? 11.267 5.270 -19.972 1.00 78.81 94 ASP A CA 1
ATOM 754 C C . ASP A 1 94 ? 9.907 5.739 -20.524 1.00 78.81 94 ASP A C 1
ATOM 756 O O . ASP A 1 94 ? 9.708 6.938 -20.748 1.00 78.81 94 ASP A O 1
ATOM 760 N N . GLU A 1 95 ? 8.933 4.831 -20.665 1.00 76.56 95 GLU A N 1
ATOM 761 C CA . GLU A 1 95 ? 7.549 5.161 -21.052 1.00 76.56 95 GLU A CA 1
ATOM 762 C C . GLU A 1 95 ? 6.879 6.115 -20.055 1.00 76.56 95 GLU A C 1
ATOM 764 O O . GLU A 1 95 ? 6.120 6.995 -20.450 1.00 76.56 95 GLU A O 1
ATOM 769 N N . TYR A 1 96 ? 7.179 5.977 -18.762 1.00 70.00 96 TYR A N 1
ATOM 770 C CA . TYR A 1 96 ? 6.614 6.840 -17.717 1.00 70.00 96 TYR A CA 1
ATOM 771 C C . TYR A 1 96 ? 7.484 8.061 -17.398 1.00 70.00 96 TYR A C 1
ATOM 773 O O . TYR A 1 96 ? 7.013 9.001 -16.759 1.00 70.00 96 TYR A O 1
ATOM 781 N N . SER A 1 97 ? 8.732 8.077 -17.866 1.00 64.44 97 SER A N 1
ATOM 782 C CA . SER A 1 97 ? 9.671 9.195 -17.697 1.00 64.44 97 SER A CA 1
ATOM 783 C C . SER A 1 97 ? 9.476 10.293 -18.749 1.00 64.44 97 SER A C 1
ATOM 785 O O . SER A 1 97 ? 9.926 11.420 -18.564 1.00 64.44 97 SER A O 1
ATOM 787 N N . SER A 1 98 ? 8.798 9.985 -19.857 1.00 53.00 98 SER A N 1
ATOM 788 C CA . SER A 1 98 ? 8.715 10.836 -21.054 1.00 53.00 98 SER A CA 1
ATOM 789 C C . SER A 1 98 ? 7.526 11.812 -21.081 1.00 53.00 98 SER A C 1
ATOM 791 O O . SER A 1 98 ? 7.337 12.526 -22.064 1.00 53.00 98 SER A O 1
ATOM 793 N N . ALA A 1 99 ? 6.762 11.932 -19.989 1.00 45.56 99 ALA A N 1
ATOM 794 C CA . ALA A 1 99 ? 5.641 12.876 -19.881 1.00 45.56 99 ALA A CA 1
ATOM 795 C C . ALA A 1 99 ? 6.032 14.314 -19.460 1.00 45.56 99 ALA A C 1
ATOM 797 O O . ALA A 1 99 ? 5.149 15.141 -19.236 1.00 45.56 99 ALA A O 1
ATOM 798 N N . VAL A 1 100 ? 7.327 14.647 -19.376 1.00 43.34 100 VAL A N 1
ATOM 799 C CA . VAL A 1 100 ? 7.793 16.037 -19.219 1.00 43.34 100 VAL A CA 1
ATOM 800 C C . VAL A 1 100 ? 8.423 16.480 -20.535 1.00 43.34 100 VAL A C 1
ATOM 802 O O . VAL A 1 100 ? 9.580 16.188 -20.832 1.00 43.34 100 VAL A O 1
ATOM 805 N N . GLY A 1 101 ? 7.617 17.145 -21.362 1.00 35.56 101 GLY A N 1
ATOM 806 C CA . GLY A 1 101 ? 8.081 17.767 -22.593 1.00 35.56 101 GLY A CA 1
ATOM 807 C C . GLY A 1 101 ? 9.200 18.777 -22.330 1.00 35.56 101 GLY A C 1
ATOM 808 O O . GLY A 1 101 ? 9.148 19.539 -21.371 1.00 35.56 101 GLY A O 1
ATOM 809 N N . THR A 1 102 ? 10.187 18.781 -23.229 1.00 35.19 102 THR A N 1
ATOM 810 C CA . THR A 1 102 ? 11.116 19.891 -23.506 1.00 35.19 102 THR A CA 1
ATOM 811 C C . THR A 1 102 ? 11.766 20.562 -22.291 1.00 35.19 102 THR A C 1
ATOM 813 O O . THR A 1 102 ? 11.283 21.572 -21.790 1.00 35.19 102 THR A O 1
ATOM 816 N N . GLY A 1 103 ? 12.947 20.078 -21.910 1.00 34.88 103 GLY A N 1
ATOM 817 C CA . GLY A 1 103 ? 13.857 20.794 -21.013 1.00 34.88 103 GLY A CA 1
ATOM 818 C C . GLY A 1 103 ? 14.453 19.857 -19.980 1.00 34.88 103 GLY A C 1
ATOM 819 O O . GLY A 1 103 ? 13.738 19.317 -19.147 1.00 34.88 103 GLY A O 1
ATOM 820 N N . GLY A 1 104 ? 15.762 19.627 -20.077 1.00 40.72 104 GLY A N 1
ATOM 821 C CA . GLY A 1 104 ? 16.47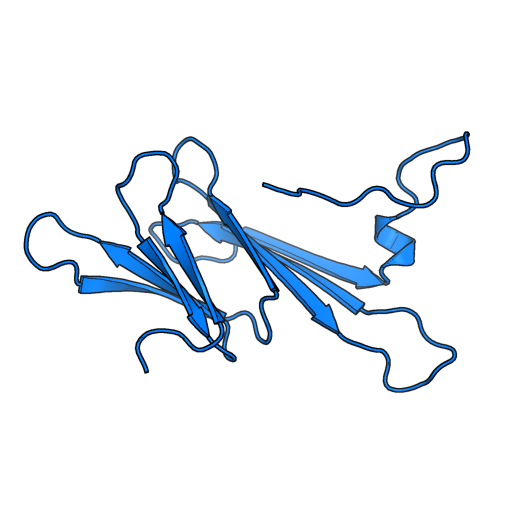8 18.647 -19.271 1.00 40.72 104 GLY A CA 1
ATOM 822 C C . GLY A 1 104 ? 16.207 18.765 -17.773 1.00 40.72 104 GLY A C 1
ATOM 823 O O . GLY A 1 104 ? 16.585 19.744 -17.141 1.00 40.72 104 GLY A O 1
ATOM 824 N N . VAL A 1 105 ? 15.635 17.704 -17.215 1.00 40.50 105 VAL A N 1
ATOM 825 C CA . VAL A 1 105 ? 15.803 17.304 -15.818 1.00 40.50 105 VAL A CA 1
ATOM 826 C C . VAL A 1 105 ? 15.915 15.783 -15.793 1.00 40.50 105 VAL A C 1
ATOM 828 O O . VAL A 1 105 ? 14.931 15.051 -15.723 1.00 40.50 105 VAL A O 1
ATOM 831 N N . SER A 1 106 ? 17.150 15.290 -15.894 1.00 47.56 106 SER A N 1
ATOM 832 C CA . SER A 1 106 ? 17.486 13.947 -15.436 1.00 47.56 106 SER A CA 1
ATOM 833 C C . SER A 1 106 ? 17.258 13.903 -13.926 1.00 47.56 106 SER A C 1
ATOM 835 O O . SER A 1 106 ? 18.004 14.530 -13.175 1.00 47.56 106 SER A O 1
ATOM 837 N N . GLY A 1 107 ? 16.228 13.182 -13.495 1.00 49.69 107 GLY A N 1
ATOM 838 C CA . GLY A 1 107 ? 15.927 12.981 -12.082 1.00 49.69 107 GLY A CA 1
ATOM 839 C C . GLY A 1 107 ? 14.667 13.709 -11.642 1.00 49.69 107 GLY A C 1
ATOM 840 O O . GLY A 1 107 ? 14.731 14.716 -10.948 1.00 49.69 107 GLY A O 1
ATOM 841 N N . VAL A 1 108 ? 13.508 13.156 -11.989 1.00 45.50 108 VAL A N 1
ATOM 842 C CA . VAL A 1 108 ? 12.295 13.420 -11.214 1.00 45.50 108 VAL A CA 1
ATOM 843 C C . VAL A 1 108 ? 12.085 12.215 -10.301 1.00 45.50 108 VAL A C 1
ATOM 845 O O . VAL A 1 108 ? 11.535 11.196 -10.714 1.00 45.50 108 VAL A O 1
ATOM 848 N N . SER A 1 109 ? 12.597 12.305 -9.069 1.00 56.84 109 SER A N 1
ATOM 849 C CA . SER A 1 109 ? 12.279 11.350 -8.006 1.00 56.84 109 SER A CA 1
ATOM 850 C C . SER A 1 109 ? 10.924 11.711 -7.404 1.00 56.84 109 SER A C 1
ATOM 852 O O . SER A 1 109 ? 10.778 12.765 -6.785 1.00 56.84 109 SER A O 1
ATOM 854 N N . TRP A 1 110 ? 9.945 10.829 -7.563 1.00 47.97 110 TRP A N 1
ATOM 855 C CA . TRP A 1 110 ? 8.635 10.944 -6.930 1.00 47.97 110 TRP A CA 1
ATOM 856 C C . TRP A 1 110 ? 8.489 9.949 -5.770 1.00 47.97 110 TRP A C 1
ATOM 858 O O . TRP A 1 110 ? 8.734 8.760 -5.974 1.00 47.97 110 TRP A O 1
ATOM 868 N N . PRO A 1 111 ? 7.941 10.393 -4.627 1.00 52.62 111 PRO A N 1
ATOM 869 C CA . PRO A 1 111 ? 8.435 11.478 -3.787 1.00 52.62 111 PRO A CA 1
ATOM 870 C C . PRO A 1 111 ? 9.446 10.965 -2.738 1.00 52.62 111 PRO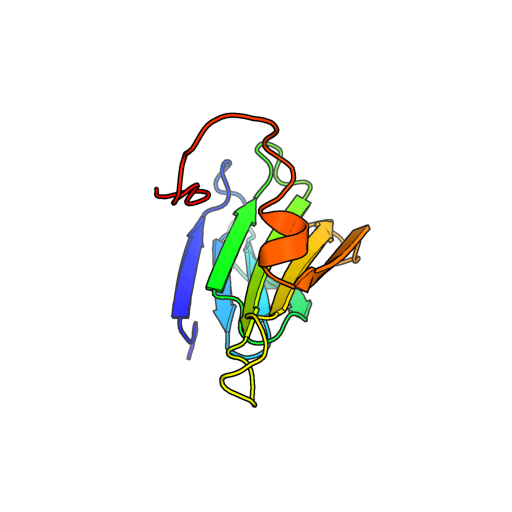 A C 1
ATOM 872 O O . PRO A 1 111 ? 9.449 9.795 -2.358 1.00 52.62 111 PRO A O 1
ATOM 875 N N . VAL A 1 112 ? 10.293 11.876 -2.261 1.00 44.00 112 VAL A N 1
ATOM 876 C CA . VAL A 1 112 ? 11.056 11.750 -1.009 1.00 44.00 112 VAL A CA 1
ATOM 877 C C . VAL A 1 112 ? 10.180 12.346 0.099 1.00 44.00 112 VAL A C 1
ATOM 879 O O . VAL A 1 112 ? 9.632 13.431 -0.103 1.00 44.00 112 VAL A O 1
ATOM 882 N N . PHE A 1 113 ? 10.011 11.629 1.214 1.00 45.53 113 PHE A N 1
ATOM 883 C CA . PHE A 1 113 ? 9.459 12.185 2.457 1.00 45.53 113 PHE A CA 1
ATOM 884 C C . PHE A 1 113 ? 10.528 12.993 3.193 1.00 45.53 113 PHE A C 1
ATOM 886 O O . PHE A 1 113 ? 11.690 12.524 3.207 1.00 45.53 113 PHE A O 1
#